Protein AF-A0AAD7I3Y4-F1 (afdb_monomer_lite)

Organism: NCBI:txid1033252

pLDDT: mean 73.26, std 17.06, range [39.34, 92.25]

Foldseek 3Di:
DPPLVVQLVVLQVVLVVCVVVVNNLSSLVSLVVSLVSCVVVVNVVVNVVSVVVNVPDDPVSVVVSVVVVVVVCVVPPPDDDPDDDDDDDDDDDDDDDDPPDDDPDD

Secondary structure (DSSP, 8-state):
--HHHHHHHHHHHHHHHHHHTT-HHHHHHHHHHHHHHHHHTT-HHHHHHHHHHHHHS-HHHHHHHHHHHHHHHHHSS--S--------------------------

Structure (mmCIF, N/CA/C/O backbone):
data_AF-A0AAD7I3Y4-F1
#
_entry.id   AF-A0AAD7I3Y4-F1
#
loop_
_atom_site.group_PDB
_atom_site.id
_atom_site.type_symbol
_atom_site.label_atom_id
_atom_site.label_alt_id
_atom_site.label_comp_id
_atom_site.label_asym_id
_atom_site.label_entity_id
_atom_site.label_seq_id
_atom_site.pdbx_PDB_ins_code
_atom_site.Cartn_x
_atom_site.Cartn_y
_atom_site.Cartn_z
_atom_site.occupancy
_atom_site.B_iso_or_equiv
_atom_site.auth_seq_id
_atom_site.auth_comp_id
_atom_site.auth_asym_id
_atom_site.auth_atom_id
_atom_site.pdbx_PDB_model_num
ATOM 1 N N . MET A 1 1 ? 11.150 -9.965 -17.225 1.00 55.66 1 MET A N 1
ATOM 2 C CA . MET A 1 1 ? 10.139 -9.350 -16.336 1.00 55.66 1 MET A CA 1
ATOM 3 C C . MET A 1 1 ? 10.877 -8.595 -15.251 1.00 55.66 1 MET A C 1
ATOM 5 O O . MET A 1 1 ? 11.856 -9.125 -14.748 1.00 55.66 1 MET A O 1
ATOM 9 N N . ASP A 1 2 ? 10.443 -7.383 -14.916 1.00 70.19 2 ASP A N 1
ATOM 10 C CA . ASP A 1 2 ? 10.977 -6.640 -13.771 1.00 70.19 2 ASP A CA 1
ATOM 11 C C . ASP A 1 2 ? 10.478 -7.306 -12.468 1.00 70.19 2 ASP A C 1
ATOM 13 O O . ASP A 1 2 ? 9.272 -7.511 -12.272 1.00 70.19 2 ASP A O 1
ATOM 17 N N . VAL A 1 3 ? 11.410 -7.718 -11.604 1.00 70.56 3 VAL A N 1
ATOM 18 C CA . VAL A 1 3 ? 11.115 -8.387 -10.325 1.00 70.56 3 VAL A CA 1
ATOM 19 C C . VAL A 1 3 ? 10.354 -7.449 -9.385 1.00 70.56 3 VAL A C 1
ATOM 21 O O . VAL A 1 3 ? 9.448 -7.890 -8.673 1.00 70.56 3 VAL A O 1
ATOM 24 N N . HIS A 1 4 ? 10.652 -6.147 -9.420 1.00 72.88 4 HIS A N 1
ATOM 25 C CA . HIS A 1 4 ? 9.943 -5.142 -8.632 1.00 72.88 4 HIS A CA 1
ATOM 26 C C . HIS A 1 4 ? 8.499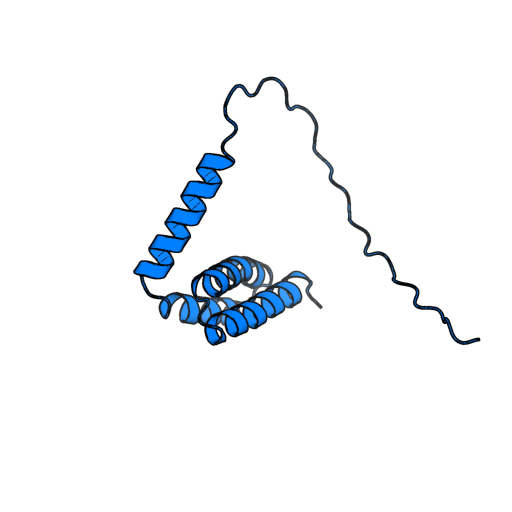 -4.996 -9.104 1.00 72.88 4 HIS A C 1
ATOM 28 O O . HIS A 1 4 ? 7.593 -4.958 -8.273 1.00 72.88 4 HIS A O 1
ATOM 34 N N . HIS A 1 5 ? 8.269 -5.033 -10.418 1.00 76.75 5 HIS A N 1
ATOM 35 C CA . HIS A 1 5 ? 6.928 -4.996 -10.998 1.00 76.75 5 HIS A CA 1
ATOM 36 C C . HIS A 1 5 ? 6.075 -6.197 -10.569 1.00 76.75 5 HIS A C 1
ATOM 38 O O . HIS A 1 5 ? 4.962 -6.025 -10.072 1.00 76.75 5 HIS A O 1
ATOM 44 N N . SER A 1 6 ? 6.617 -7.409 -10.711 1.00 81.06 6 SER A N 1
ATOM 45 C CA . SER A 1 6 ? 5.890 -8.646 -10.394 1.00 81.06 6 SER A CA 1
ATOM 46 C C . SER A 1 6 ? 5.562 -8.726 -8.899 1.00 81.06 6 SER A C 1
ATOM 48 O O . SER A 1 6 ? 4.440 -9.046 -8.509 1.00 81.06 6 SER A O 1
ATOM 50 N N . ARG A 1 7 ? 6.522 -8.347 -8.045 1.00 84.62 7 ARG A N 1
ATOM 51 C CA . ARG A 1 7 ? 6.330 -8.272 -6.591 1.00 84.62 7 ARG A CA 1
ATOM 52 C C . ARG A 1 7 ? 5.258 -7.251 -6.208 1.00 84.62 7 ARG A C 1
ATOM 54 O O . ARG A 1 7 ? 4.411 -7.551 -5.369 1.00 84.62 7 ARG A O 1
ATOM 61 N N . ALA A 1 8 ? 5.276 -6.073 -6.824 1.00 84.62 8 ALA A N 1
ATOM 62 C CA . ALA A 1 8 ? 4.312 -5.015 -6.545 1.00 84.62 8 ALA A CA 1
ATOM 63 C C . ALA A 1 8 ? 2.889 -5.398 -6.982 1.00 84.62 8 ALA A C 1
ATOM 65 O O . ALA A 1 8 ? 1.921 -5.117 -6.277 1.00 84.62 8 ALA A O 1
ATOM 66 N N . GLU A 1 9 ? 2.747 -6.098 -8.110 1.00 86.69 9 GLU A N 1
ATOM 67 C CA . GLU A 1 9 ? 1.445 -6.577 -8.574 1.00 86.69 9 GLU A CA 1
ATOM 68 C C . GLU A 1 9 ? 0.867 -7.657 -7.650 1.00 86.69 9 GLU A C 1
ATOM 70 O O . GLU A 1 9 ? -0.316 -7.602 -7.306 1.00 86.69 9 GLU A O 1
ATOM 75 N N . CYS A 1 10 ? 1.701 -8.584 -7.173 1.00 88.81 10 CYS A N 1
ATOM 76 C CA . CYS A 1 10 ? 1.297 -9.555 -6.156 1.00 88.81 10 CYS A CA 1
ATOM 77 C C . CYS A 1 10 ? 0.827 -8.866 -4.867 1.00 88.81 10 CYS A C 1
ATOM 79 O O . CYS A 1 10 ? -0.192 -9.260 -4.300 1.00 88.81 10 CYS A O 1
ATOM 81 N N . MET A 1 11 ? 1.525 -7.814 -4.427 1.00 90.69 11 MET A N 1
ATOM 82 C CA . MET A 1 11 ? 1.135 -7.035 -3.248 1.00 90.69 11 MET A CA 1
ATOM 83 C C . MET A 1 11 ? -0.217 -6.340 -3.430 1.00 90.69 11 MET A C 1
ATOM 85 O O . MET A 1 11 ? -1.044 -6.413 -2.524 1.00 90.69 11 MET A O 1
ATOM 89 N N . ILE A 1 12 ? -0.487 -5.740 -4.598 1.00 90.62 12 ILE A N 1
ATOM 90 C CA . ILE A 1 12 ? -1.811 -5.164 -4.894 1.00 90.62 12 ILE A CA 1
ATOM 91 C C . ILE A 1 12 ? -2.890 -6.239 -4.818 1.00 90.62 12 ILE A C 1
ATOM 93 O O . ILE A 1 12 ? -3.881 -6.050 -4.123 1.00 90.62 12 ILE A O 1
ATOM 97 N N . ARG A 1 13 ? -2.702 -7.369 -5.510 1.00 91.12 13 ARG A N 1
ATOM 98 C CA . ARG A 1 13 ? -3.721 -8.428 -5.567 1.00 91.12 13 ARG A CA 1
ATOM 99 C C . ARG A 1 13 ? -4.024 -8.989 -4.184 1.00 91.12 13 ARG A C 1
ATOM 101 O O . ARG A 1 13 ? -5.186 -9.196 -3.855 1.00 91.12 13 ARG A O 1
ATOM 108 N N . LEU A 1 14 ? -2.994 -9.194 -3.367 1.00 92.06 14 LEU A N 1
ATOM 109 C CA . LEU A 1 14 ? -3.166 -9.639 -1.990 1.00 92.06 14 LEU A CA 1
ATOM 110 C C . LEU A 1 14 ? -3.872 -8.573 -1.136 1.00 92.06 14 LEU A C 1
ATOM 112 O O . LEU A 1 14 ? -4.725 -8.916 -0.323 1.00 92.06 14 LEU A O 1
ATOM 116 N N . GLY A 1 15 ? -3.558 -7.291 -1.340 1.00 90.69 15 GLY A N 1
ATOM 117 C CA . GLY A 1 15 ? -4.248 -6.183 -0.680 1.00 90.69 15 GLY A CA 1
ATOM 118 C C . GLY A 1 15 ? -5.734 -6.138 -1.033 1.00 90.69 15 GLY A C 1
ATOM 119 O O . GLY A 1 15 ? -6.571 -6.104 -0.137 1.00 90.69 15 GLY A O 1
ATOM 120 N N . ASP A 1 16 ? -6.063 -6.262 -2.318 1.00 91.25 16 ASP A N 1
ATOM 121 C CA . ASP A 1 16 ? -7.442 -6.304 -2.817 1.00 91.25 16 ASP A CA 1
ATOM 122 C C . ASP A 1 16 ? -8.207 -7.532 -2.261 1.00 91.25 16 ASP A C 1
ATOM 124 O O . ASP A 1 16 ? -9.414 -7.475 -2.029 1.00 91.25 16 ASP A O 1
ATOM 128 N N . MET A 1 17 ? -7.526 -8.657 -2.007 1.00 92.25 17 MET A N 1
ATOM 129 C CA . MET A 1 17 ? -8.130 -9.813 -1.328 1.00 92.25 17 MET A CA 1
ATOM 130 C C . MET A 1 17 ? -8.413 -9.535 0.151 1.00 92.25 17 MET A C 1
ATOM 132 O O . MET A 1 17 ? -9.489 -9.879 0.630 1.00 92.25 17 MET A O 1
ATOM 136 N N . TYR A 1 18 ? -7.480 -8.902 0.867 1.00 89.62 18 TYR A N 1
ATOM 137 C CA . TYR A 1 18 ? -7.691 -8.536 2.268 1.00 89.62 18 TYR A CA 1
ATOM 138 C C . TYR A 1 18 ? -8.786 -7.486 2.442 1.00 89.62 18 TYR A C 1
ATOM 140 O O . TYR A 1 18 ? -9.538 -7.572 3.404 1.00 89.62 18 TYR A O 1
ATOM 148 N N . GLU A 1 19 ? -8.914 -6.536 1.517 1.00 88.56 19 GLU A N 1
ATOM 149 C CA . GLU A 1 19 ? -10.025 -5.581 1.512 1.00 88.56 19 GLU A CA 1
ATOM 150 C C . GLU A 1 19 ? -11.371 -6.314 1.396 1.00 88.56 19 GLU A C 1
ATOM 152 O O . GLU A 1 19 ? -12.275 -6.079 2.195 1.00 88.56 19 GLU A O 1
ATOM 157 N N . LYS A 1 20 ? -11.490 -7.265 0.458 1.00 90.38 20 LYS A N 1
ATOM 158 C CA . LYS A 1 20 ? -12.706 -8.083 0.288 1.00 90.38 20 LYS A CA 1
ATOM 159 C C . LYS A 1 20 ? -13.036 -8.946 1.504 1.00 90.38 20 LYS A C 1
ATOM 161 O O . LYS A 1 20 ? -14.207 -9.210 1.753 1.00 90.38 20 LYS A O 1
ATOM 166 N N . ASP A 1 21 ? -12.016 -9.372 2.240 1.00 89.56 21 ASP A N 1
ATOM 167 C CA . ASP A 1 21 ? -12.139 -10.105 3.505 1.00 89.56 21 ASP A CA 1
ATOM 168 C C . ASP A 1 21 ? -12.498 -9.183 4.695 1.00 89.56 21 ASP A C 1
ATOM 170 O O . ASP A 1 21 ? -12.616 -9.634 5.831 1.00 89.56 21 ASP A O 1
ATOM 174 N N . GLY A 1 22 ? -12.659 -7.872 4.463 1.00 87.50 22 GLY A N 1
ATOM 175 C CA . GLY A 1 22 ? -12.942 -6.872 5.499 1.00 87.50 22 GLY A CA 1
ATOM 176 C C . GLY A 1 22 ? -11.719 -6.483 6.335 1.00 87.50 22 GLY A C 1
ATOM 177 O O . GLY A 1 22 ? -11.842 -5.812 7.358 1.00 87.50 22 GLY A O 1
ATOM 178 N N . ASN A 1 23 ? -10.520 -6.897 5.921 1.00 87.50 23 ASN A N 1
ATOM 179 C CA . ASN A 1 23 ? -9.261 -6.620 6.600 1.00 87.50 23 ASN A CA 1
ATOM 180 C C . ASN A 1 23 ? -8.529 -5.425 5.968 1.00 87.50 23 ASN A C 1
ATOM 182 O O . ASN A 1 23 ? -7.405 -5.543 5.463 1.00 87.50 23 ASN A O 1
ATOM 186 N N . SER A 1 24 ? -9.163 -4.253 6.025 1.00 85.56 24 SER A N 1
ATOM 187 C CA . SER A 1 24 ? -8.661 -3.005 5.433 1.00 85.56 24 SER A CA 1
ATOM 188 C C . SER A 1 24 ? -7.257 -2.628 5.912 1.00 85.56 24 SER A C 1
ATOM 190 O O . SER A 1 24 ? -6.457 -2.091 5.150 1.00 85.56 24 SER A O 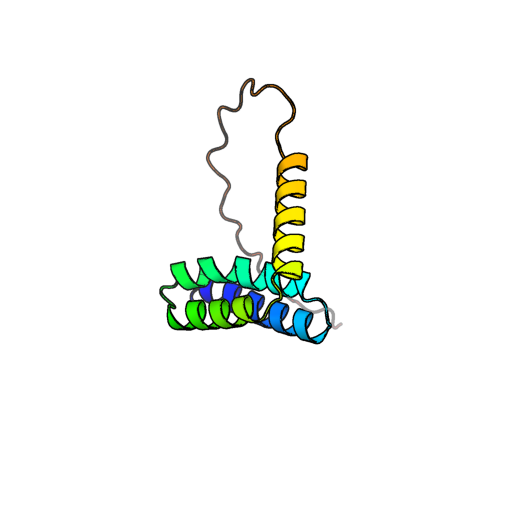1
ATOM 192 N N . LEU A 1 25 ? -6.908 -2.946 7.164 1.00 87.44 25 LEU A N 1
ATOM 193 C CA . LEU A 1 25 ? -5.611 -2.583 7.743 1.00 87.44 25 LEU A CA 1
ATOM 194 C C . LEU A 1 25 ? -4.455 -3.396 7.137 1.00 87.44 25 LEU A C 1
ATOM 196 O O . LEU A 1 25 ? -3.368 -2.861 6.902 1.00 87.44 25 LEU A O 1
ATOM 200 N N . LYS A 1 26 ? -4.682 -4.682 6.833 1.00 87.69 26 LYS A N 1
ATOM 201 C CA . LYS A 1 26 ? -3.717 -5.495 6.076 1.00 87.69 26 LYS A CA 1
ATOM 202 C C . LYS A 1 26 ? -3.650 -5.071 4.610 1.00 87.69 26 LYS A C 1
ATOM 204 O O . LYS A 1 26 ? -2.553 -5.061 4.052 1.00 87.69 26 LYS A O 1
ATOM 209 N N . ALA A 1 27 ? -4.784 -4.702 4.013 1.00 89.31 27 ALA A N 1
ATOM 210 C CA . ALA A 1 27 ? -4.829 -4.186 2.647 1.00 89.31 27 ALA A CA 1
ATOM 211 C C . ALA A 1 27 ? -3.993 -2.904 2.502 1.00 89.31 27 ALA A C 1
ATOM 213 O O . ALA A 1 27 ? -3.090 -2.852 1.666 1.00 89.31 27 ALA A O 1
ATOM 214 N N . LEU A 1 28 ? -4.198 -1.934 3.400 1.00 89.38 28 LEU A N 1
ATOM 215 C CA . LEU A 1 28 ? -3.453 -0.675 3.447 1.00 89.38 28 LEU A CA 1
ATOM 216 C C . LEU A 1 28 ? -1.938 -0.913 3.528 1.00 89.38 28 LEU A C 1
ATOM 218 O O . LEU A 1 28 ? -1.181 -0.344 2.744 1.00 89.38 28 LEU A O 1
ATOM 222 N N . LYS A 1 29 ? -1.497 -1.815 4.415 1.00 89.62 29 LYS A N 1
ATOM 223 C CA . LYS A 1 29 ? -0.077 -2.176 4.555 1.00 89.62 29 LYS A CA 1
ATOM 224 C C . LYS A 1 29 ? 0.531 -2.669 3.237 1.00 89.62 29 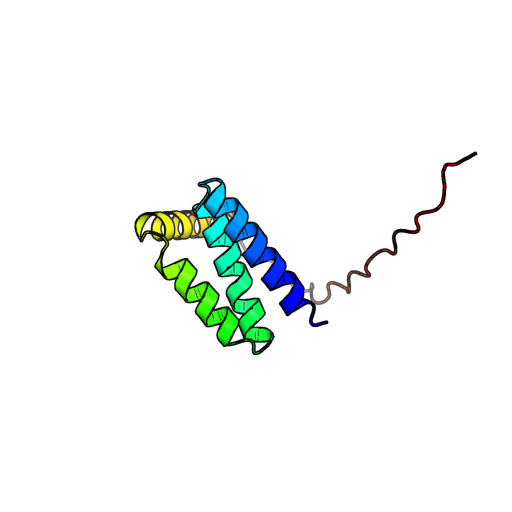LYS A C 1
ATOM 226 O O . LYS A 1 29 ? 1.677 -2.352 2.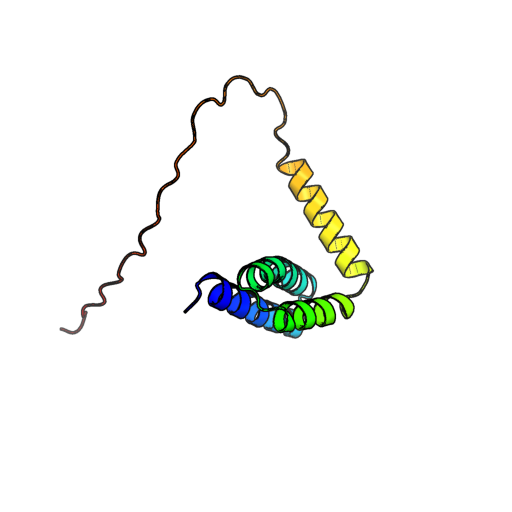924 1.00 89.62 29 LYS A O 1
ATOM 231 N N . LEU A 1 30 ? -0.209 -3.479 2.482 1.00 90.62 30 LEU A N 1
ATOM 232 C CA . LEU A 1 30 ? 0.266 -4.040 1.217 1.00 90.62 30 LEU A CA 1
ATOM 233 C C . LEU A 1 30 ? 0.286 -3.001 0.097 1.00 90.62 30 LEU A C 1
ATOM 235 O O . LEU A 1 30 ? 1.239 -2.975 -0.680 1.00 90.62 30 LEU A O 1
ATOM 239 N N . TRP A 1 31 ? -0.718 -2.128 0.034 1.00 90.00 31 TRP A N 1
ATOM 240 C CA . TRP A 1 31 ? -0.762 -1.041 -0.941 1.00 90.00 31 TRP A CA 1
ATOM 241 C C . TRP A 1 31 ? 0.358 -0.019 -0.709 1.00 90.00 31 TRP A C 1
ATOM 243 O O . TRP A 1 31 ? 1.052 0.339 -1.661 1.00 90.00 31 TRP A O 1
ATOM 253 N N . GLU A 1 32 ? 0.619 0.372 0.543 1.00 88.56 32 GLU A N 1
ATOM 254 C CA . GLU A 1 32 ? 1.756 1.243 0.866 1.00 88.56 32 GLU A CA 1
ATOM 255 C C . GLU A 1 32 ? 3.105 0.606 0.514 1.00 88.56 32 GLU A C 1
ATOM 257 O O . GLU A 1 32 ? 3.977 1.279 -0.033 1.00 88.56 32 GLU A O 1
ATOM 262 N N . ALA A 1 33 ? 3.279 -0.695 0.769 1.00 88.31 33 ALA A N 1
ATOM 263 C CA . ALA A 1 33 ? 4.509 -1.406 0.420 1.00 88.31 33 ALA A CA 1
ATOM 264 C C . ALA A 1 33 ? 4.700 -1.566 -1.102 1.00 88.31 33 ALA A C 1
ATOM 266 O O . ALA A 1 33 ? 5.835 -1.600 -1.583 1.00 88.31 33 ALA A O 1
ATOM 267 N N . ALA A 1 34 ? 3.607 -1.650 -1.868 1.00 87.38 34 ALA A N 1
ATOM 268 C CA . ALA A 1 34 ? 3.643 -1.771 -3.323 1.00 87.38 34 ALA A CA 1
ATOM 269 C C . ALA A 1 34 ? 4.000 -0.448 -4.022 1.00 87.38 34 ALA A C 1
ATOM 271 O O . ALA A 1 34 ? 4.652 -0.461 -5.068 1.00 87.38 34 ALA A O 1
ATOM 272 N N . ARG A 1 35 ? 3.607 0.695 -3.445 1.00 86.88 35 ARG A N 1
ATOM 273 C CA . ARG A 1 35 ? 3.806 2.036 -4.019 1.00 86.88 35 ARG A CA 1
ATOM 274 C C . ARG A 1 35 ? 5.261 2.334 -4.430 1.00 86.88 35 ARG A C 1
ATOM 276 O O . ARG A 1 35 ? 5.474 2.608 -5.614 1.00 86.88 35 ARG A O 1
ATOM 283 N N . PRO A 1 36 ? 6.279 2.210 -3.551 1.00 85.06 36 PRO A N 1
ATOM 284 C CA . PRO A 1 36 ? 7.667 2.506 -3.917 1.00 85.06 36 PRO A CA 1
ATOM 285 C C . PRO A 1 36 ? 8.243 1.525 -4.949 1.00 85.06 36 PRO A C 1
ATOM 287 O O . PRO A 1 36 ? 9.187 1.861 -5.660 1.00 85.06 36 PRO A O 1
ATOM 290 N N . LEU A 1 37 ? 7.693 0.310 -5.058 1.00 80.69 37 LEU A N 1
ATOM 291 C CA . LEU A 1 37 ? 8.124 -0.658 -6.069 1.00 80.69 37 LEU A CA 1
ATOM 292 C C . LEU A 1 37 ? 7.661 -0.240 -7.472 1.00 80.69 37 LEU A C 1
ATOM 294 O O . LEU A 1 37 ? 8.432 -0.352 -8.422 1.00 80.69 37 LEU A O 1
ATOM 298 N N . PHE A 1 38 ? 6.447 0.303 -7.605 1.00 79.12 38 PHE A N 1
ATOM 299 C CA . PHE A 1 38 ? 5.971 0.842 -8.883 1.00 79.12 38 PHE A CA 1
ATOM 300 C C . PHE A 1 38 ? 6.648 2.158 -9.274 1.00 79.12 38 PHE A C 1
ATOM 302 O O . PHE A 1 38 ? 6.876 2.377 -10.466 1.00 79.12 38 PHE A O 1
ATOM 309 N N . GLU A 1 39 ? 7.008 3.003 -8.302 1.00 78.12 39 GLU A N 1
ATOM 310 C CA . GLU A 1 39 ? 7.820 4.202 -8.554 1.00 78.12 39 GLU A CA 1
ATOM 311 C C . GLU A 1 39 ? 9.191 3.829 -9.135 1.00 78.12 39 GLU A C 1
ATOM 313 O O . GLU A 1 39 ? 9.601 4.384 -10.154 1.00 78.12 39 GLU A O 1
ATOM 318 N N . ARG A 1 40 ? 9.868 2.826 -8.555 1.00 75.44 40 ARG A N 1
ATOM 319 C CA . ARG A 1 40 ? 11.177 2.340 -9.034 1.00 75.44 40 ARG A CA 1
ATOM 320 C C . ARG A 1 40 ? 11.120 1.740 -10.438 1.00 75.44 40 ARG A C 1
ATOM 322 O O . ARG A 1 40 ? 12.039 1.947 -11.222 1.00 75.44 40 ARG A O 1
ATOM 329 N N . SER A 1 41 ? 10.028 1.062 -10.781 1.00 70.00 41 SER A N 1
ATOM 330 C CA . SER A 1 41 ? 9.810 0.517 -12.127 1.00 70.00 41 SER A CA 1
ATOM 331 C C . SER A 1 41 ? 9.313 1.554 -13.151 1.00 70.00 41 SER A C 1
ATOM 333 O O . SER A 1 41 ? 8.929 1.171 -14.254 1.00 70.00 41 SER A O 1
ATOM 335 N N . SER A 1 42 ? 9.284 2.857 -12.819 1.00 71.50 42 SER A N 1
ATOM 336 C CA . SER A 1 42 ? 8.779 3.939 -13.691 1.00 71.50 42 SER A CA 1
ATOM 337 C C . SER A 1 42 ? 7.320 3.745 -14.155 1.00 71.50 42 SER A C 1
ATOM 339 O O . SER A 1 42 ? 6.918 4.194 -15.229 1.00 71.50 42 SER A O 1
ATOM 341 N N . GLN A 1 43 ? 6.491 3.082 -13.340 1.00 69.69 43 GLN A N 1
ATOM 342 C CA . GLN A 1 43 ? 5.090 2.758 -13.637 1.00 69.69 43 GLN A CA 1
ATOM 343 C C . GLN A 1 43 ? 4.128 3.773 -12.997 1.00 69.69 43 GLN A C 1
ATOM 345 O O . GLN A 1 43 ? 3.292 3.412 -12.168 1.00 69.69 43 GLN A O 1
ATOM 350 N N . GLY A 1 44 ? 4.207 5.047 -13.398 1.00 73.88 44 GLY A N 1
ATOM 351 C CA . GLY A 1 44 ? 3.420 6.142 -12.796 1.00 73.88 44 GLY A CA 1
ATOM 352 C C . GLY A 1 44 ? 1.905 5.881 -12.727 1.00 73.88 44 GLY A C 1
ATOM 353 O O . GLY A 1 44 ? 1.287 6.088 -11.689 1.00 73.88 44 GLY A O 1
ATOM 354 N N . LYS A 1 45 ? 1.318 5.274 -13.769 1.00 78.25 45 LYS A N 1
ATOM 355 C CA . LYS A 1 45 ? -0.113 4.895 -13.791 1.00 78.25 45 LYS A CA 1
ATOM 356 C C . LYS A 1 45 ? -0.507 3.912 -12.680 1.00 78.25 45 LYS A C 1
ATOM 358 O O . LYS A 1 45 ? -1.657 3.876 -12.253 1.00 78.25 45 LYS A O 1
ATOM 363 N N . ARG A 1 46 ? 0.422 3.058 -12.236 1.00 80.56 46 ARG A N 1
ATOM 364 C CA . ARG A 1 46 ? 0.183 2.101 -11.142 1.00 80.56 46 ARG A CA 1
ATOM 365 C C . ARG A 1 46 ? 0.294 2.772 -9.778 1.00 80.56 46 ARG A C 1
ATOM 367 O O . ARG A 1 46 ? -0.435 2.377 -8.875 1.00 80.56 46 ARG A O 1
ATOM 374 N N . VAL A 1 47 ? 1.145 3.790 -9.659 1.00 80.62 47 VAL A N 1
ATOM 375 C CA . VAL A 1 47 ? 1.229 4.642 -8.466 1.00 80.62 47 VAL A CA 1
ATOM 376 C C . VAL A 1 47 ? -0.096 5.377 -8.267 1.00 80.62 47 VAL A C 1
ATOM 378 O O . VAL A 1 47 ? -0.697 5.240 -7.209 1.00 80.62 47 VAL A O 1
ATOM 381 N N . GLU A 1 48 ? -0.637 6.000 -9.318 1.00 83.88 48 GLU A N 1
ATOM 382 C CA . GLU A 1 48 ? -1.958 6.651 -9.276 1.00 83.88 48 GLU A CA 1
ATOM 383 C C . GLU A 1 48 ? -3.077 5.682 -8.858 1.00 83.88 48 GLU A C 1
ATOM 385 O O . GLU A 1 48 ? -3.945 6.017 -8.0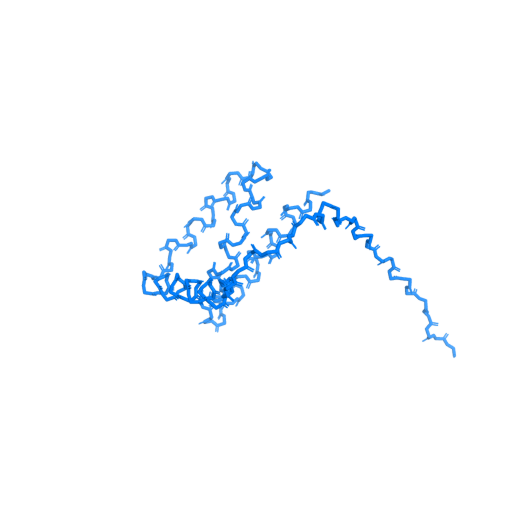54 1.00 83.88 48 GLU A O 1
ATOM 390 N N . ALA A 1 49 ? -3.049 4.446 -9.365 1.00 84.94 49 ALA A N 1
ATOM 391 C CA . ALA A 1 49 ? -4.033 3.430 -9.000 1.00 84.94 49 ALA A CA 1
ATOM 392 C C . ALA A 1 49 ? -3.924 2.987 -7.528 1.00 84.94 49 ALA A C 1
ATOM 394 O O . ALA A 1 49 ? -4.924 2.563 -6.943 1.00 84.94 49 ALA A O 1
ATOM 395 N N . ILE A 1 50 ? -2.729 3.031 -6.934 1.00 85.19 50 ILE A N 1
ATOM 396 C CA . ILE A 1 50 ? -2.544 2.803 -5.497 1.00 85.19 50 ILE A CA 1
ATOM 397 C C . ILE A 1 50 ? -3.037 4.013 -4.711 1.00 85.19 50 ILE A C 1
ATOM 399 O O . ILE A 1 50 ? -3.777 3.834 -3.748 1.00 85.19 50 ILE A O 1
ATOM 403 N N . ASP A 1 51 ? -2.702 5.225 -5.145 1.00 86.31 51 ASP A N 1
ATOM 404 C CA . ASP A 1 51 ? -3.106 6.459 -4.471 1.00 86.31 51 ASP A CA 1
ATOM 405 C C . ASP A 1 51 ? -4.641 6.564 -4.384 1.00 86.31 51 ASP A C 1
ATOM 407 O O . ASP A 1 51 ? -5.180 6.829 -3.311 1.00 86.31 51 ASP A O 1
ATOM 411 N N . GLN A 1 52 ? -5.364 6.198 -5.449 1.00 87.62 52 GLN A N 1
ATOM 412 C CA . GLN A 1 52 ? -6.833 6.107 -5.438 1.00 87.62 52 GLN A CA 1
ATOM 413 C C . GLN A 1 52 ? -7.387 5.073 -4.444 1.00 87.62 52 GLN A C 1
ATOM 415 O O . GLN A 1 52 ? -8.487 5.243 -3.921 1.00 87.62 52 GLN A O 1
ATOM 420 N N . ARG A 1 53 ? -6.676 3.962 -4.205 1.00 85.75 53 ARG A N 1
ATOM 421 C CA . ARG A 1 53 ? -7.083 2.969 -3.195 1.00 85.75 53 ARG A CA 1
ATOM 422 C C . ARG A 1 53 ? -6.856 3.515 -1.795 1.00 85.75 53 ARG A C 1
ATOM 424 O O . ARG A 1 53 ? -7.741 3.412 -0.955 1.00 85.75 53 ARG A O 1
ATOM 431 N N . LEU A 1 54 ? -5.693 4.124 -1.567 1.00 85.44 54 LEU A N 1
ATOM 432 C CA . LEU A 1 54 ? -5.352 4.745 -0.291 1.00 85.44 54 LEU A CA 1
ATOM 433 C C . LEU A 1 54 ? -6.332 5.868 0.058 1.00 85.44 54 LEU A C 1
ATOM 435 O O . LEU A 1 54 ? -6.708 5.996 1.217 1.00 85.44 54 LEU A O 1
ATOM 439 N N . GLU A 1 55 ? -6.802 6.642 -0.919 1.00 86.88 55 GLU A N 1
ATOM 440 C CA . GLU A 1 55 ? -7.798 7.695 -0.702 1.00 86.88 55 GLU A CA 1
ATOM 441 C C . GLU A 1 55 ? -9.136 7.155 -0.172 1.00 86.88 55 GLU A C 1
ATOM 443 O O . GLU A 1 55 ? -9.751 7.787 0.683 1.00 86.88 55 GLU A O 1
ATOM 448 N N . LYS A 1 56 ? -9.553 5.959 -0.609 1.00 86.19 56 LYS A N 1
ATOM 449 C CA . LYS A 1 56 ? -10.808 5.320 -0.173 1.00 86.19 56 LYS A CA 1
ATOM 450 C C . LYS A 1 56 ? -10.771 4.790 1.257 1.00 86.19 56 LYS A C 1
ATOM 452 O O . LYS A 1 56 ? -11.831 4.555 1.832 1.00 86.19 56 LYS A O 1
ATOM 457 N N . VAL A 1 57 ? -9.583 4.573 1.818 1.00 85.38 57 VAL A N 1
ATOM 458 C CA . VAL A 1 57 ? -9.448 4.115 3.204 1.00 85.38 57 VAL A CA 1
ATOM 459 C C . VAL A 1 57 ? -9.772 5.267 4.149 1.00 85.38 57 VAL A C 1
ATOM 461 O O . VAL A 1 57 ? -9.328 6.398 3.926 1.00 85.38 57 VAL A O 1
ATOM 464 N N . SER A 1 58 ? -10.525 4.989 5.214 1.00 86.56 58 SER A N 1
ATOM 465 C CA . SER A 1 58 ? -10.906 6.021 6.177 1.00 86.56 58 SER A CA 1
ATOM 466 C C . SER A 1 58 ? -9.682 6.613 6.886 1.00 86.56 58 SER A C 1
ATOM 468 O O . SER A 1 58 ? -8.661 5.949 7.096 1.00 86.56 58 SER A O 1
ATOM 470 N N . GLU A 1 59 ? -9.779 7.879 7.299 1.00 83.88 59 GLU A N 1
ATOM 471 C CA . GLU A 1 59 ? -8.704 8.520 8.066 1.00 83.88 59 GLU A CA 1
ATOM 472 C C . GLU A 1 59 ? -8.450 7.833 9.414 1.00 83.88 59 GLU A C 1
ATOM 474 O O . GLU A 1 59 ? -7.315 7.825 9.892 1.00 83.88 59 GLU A O 1
ATOM 479 N N . GLU A 1 60 ? -9.470 7.197 9.992 1.00 81.19 60 GLU A N 1
ATOM 480 C CA . GLU A 1 60 ? -9.364 6.399 11.216 1.00 81.19 60 GLU A CA 1
ATOM 481 C C . GLU A 1 60 ? -8.493 5.157 11.007 1.00 81.19 60 GLU A C 1
ATOM 483 O O . GLU A 1 60 ? -7.557 4.924 11.773 1.00 81.19 60 GLU A O 1
ATOM 488 N N . GLU A 1 61 ? -8.718 4.403 9.930 1.00 79.56 61 GLU A N 1
ATOM 489 C CA . GLU A 1 61 ? -7.915 3.222 9.591 1.00 79.56 61 GLU A CA 1
ATOM 490 C C . GLU A 1 61 ? -6.465 3.603 9.258 1.00 79.56 61 GLU A C 1
ATOM 492 O O . GLU A 1 61 ? -5.521 2.948 9.715 1.00 79.56 61 GLU A O 1
ATOM 497 N N . LYS A 1 62 ? -6.258 4.712 8.532 1.00 81.00 62 LYS A N 1
ATOM 498 C CA . LYS A 1 62 ? -4.914 5.259 8.278 1.00 81.00 62 LYS A CA 1
ATOM 499 C C . LYS A 1 62 ? -4.232 5.696 9.570 1.00 81.00 62 LYS A C 1
ATOM 501 O O . LYS A 1 62 ? -3.041 5.448 9.761 1.00 81.00 62 LYS A O 1
ATOM 506 N N . ALA A 1 63 ? -4.951 6.366 10.471 1.00 82.75 63 ALA A N 1
ATOM 507 C CA . ALA A 1 63 ? -4.427 6.770 11.773 1.00 82.75 63 ALA A CA 1
ATOM 508 C C . ALA A 1 63 ? -4.052 5.554 12.629 1.00 82.75 63 ALA A C 1
ATOM 510 O O . ALA A 1 63 ? -2.964 5.528 13.207 1.00 82.75 63 ALA A O 1
ATOM 511 N N . GLN A 1 64 ? -4.895 4.522 12.648 1.00 82.81 64 GLN A N 1
ATOM 512 C CA . GLN A 1 64 ? -4.633 3.277 13.361 1.00 82.81 64 GLN A CA 1
ATOM 513 C C . GLN A 1 64 ? -3.389 2.570 12.817 1.00 82.81 64 GLN A C 1
ATOM 515 O O . GLN A 1 64 ? -2.528 2.139 13.585 1.00 82.81 64 GLN A O 1
ATOM 520 N N . TYR A 1 65 ? -3.247 2.483 11.497 1.00 83.00 65 TYR A N 1
ATOM 521 C CA . TYR A 1 65 ? -2.059 1.911 10.878 1.00 83.00 65 TYR A CA 1
ATOM 522 C C . TYR A 1 65 ? -0.785 2.712 11.196 1.00 83.00 65 TYR A C 1
ATOM 524 O O . TYR A 1 65 ? 0.213 2.123 11.617 1.00 83.00 65 TYR A O 1
ATOM 532 N N . ARG A 1 66 ? -0.827 4.049 11.092 1.00 82.75 66 ARG A N 1
ATOM 533 C CA . ARG A 1 66 ? 0.295 4.927 11.477 1.00 82.75 66 ARG A CA 1
ATOM 534 C C . ARG A 1 66 ? 0.688 4.737 12.942 1.00 82.75 66 ARG A C 1
ATOM 536 O O . ARG A 1 66 ? 1.874 4.657 13.253 1.00 82.75 66 ARG A O 1
ATOM 543 N N . ASN A 1 67 ? -0.292 4.609 13.835 1.00 82.94 67 ASN A N 1
ATOM 544 C CA . ASN A 1 67 ? -0.050 4.345 15.251 1.00 82.94 67 ASN A CA 1
ATOM 545 C C . ASN A 1 67 ? 0.610 2.972 15.471 1.00 82.94 67 ASN A C 1
ATOM 547 O O . ASN A 1 67 ? 1.606 2.873 16.188 1.00 82.94 67 ASN A O 1
ATOM 551 N N . ASN A 1 68 ? 0.118 1.930 14.794 1.00 81.25 68 ASN A N 1
ATOM 552 C CA . ASN A 1 68 ? 0.712 0.594 14.838 1.00 81.25 68 ASN A CA 1
ATOM 553 C C . ASN A 1 68 ? 2.168 0.601 14.357 1.00 81.25 68 ASN A C 1
ATOM 555 O O . ASN A 1 68 ? 3.019 -0.040 14.975 1.00 81.25 68 ASN A O 1
ATOM 559 N N . LEU A 1 69 ? 2.464 1.344 13.288 1.00 82.12 69 LEU A N 1
ATOM 560 C CA . LEU A 1 69 ? 3.816 1.490 12.759 1.00 82.12 69 LEU A CA 1
ATOM 561 C C . LEU A 1 69 ? 4.734 2.229 13.741 1.00 82.12 69 LEU A C 1
ATOM 563 O O . LEU A 1 69 ? 5.831 1.751 14.025 1.00 82.12 69 LEU A O 1
ATOM 567 N N . ALA A 1 70 ? 4.270 3.342 14.317 1.00 81.75 70 ALA A N 1
ATOM 568 C CA . ALA A 1 70 ? 5.011 4.086 15.335 1.00 81.75 70 ALA A CA 1
ATOM 569 C C . ALA A 1 70 ? 5.314 3.216 16.565 1.00 81.75 70 ALA A C 1
ATOM 571 O O . ALA A 1 70 ? 6.429 3.226 17.082 1.00 81.75 70 ALA A O 1
ATOM 572 N N . ARG A 1 71 ? 4.350 2.397 16.999 1.00 82.25 71 ARG A N 1
ATOM 573 C CA . ARG A 1 71 ? 4.528 1.467 18.120 1.00 82.25 71 ARG A CA 1
ATOM 574 C C . ARG A 1 71 ? 5.569 0.387 17.822 1.00 82.25 71 ARG A C 1
ATOM 576 O O . ARG A 1 71 ? 6.374 0.070 18.692 1.00 82.25 71 ARG A O 1
ATOM 583 N N . LEU A 1 72 ? 5.573 -0.162 16.607 1.00 78.44 72 LEU A N 1
ATOM 584 C CA . LEU A 1 72 ? 6.598 -1.115 16.169 1.00 78.44 72 LEU A CA 1
ATOM 585 C C . LEU A 1 72 ? 7.986 -0.467 16.114 1.00 78.44 72 LEU A C 1
ATOM 587 O O . LEU A 1 72 ? 8.954 -1.081 16.549 1.00 78.44 72 LEU A O 1
ATOM 591 N N . ALA A 1 73 ? 8.085 0.774 15.633 1.00 79.81 73 ALA A N 1
ATOM 592 C CA . ALA A 1 73 ? 9.344 1.514 15.610 1.00 79.81 73 ALA A CA 1
ATOM 593 C C . ALA A 1 73 ? 9.890 1.770 17.024 1.00 79.81 73 ALA A C 1
ATOM 595 O O . ALA A 1 73 ? 11.088 1.637 17.240 1.00 79.81 73 ALA A O 1
ATOM 596 N N . LEU A 1 74 ? 9.019 2.068 17.994 1.00 79.38 74 LEU A N 1
ATOM 597 C CA . LEU A 1 74 ? 9.403 2.213 19.402 1.00 79.38 74 LEU A CA 1
ATOM 598 C C . LEU A 1 74 ? 9.852 0.890 20.037 1.00 79.38 74 LEU A C 1
ATOM 600 O O . LEU A 1 74 ? 10.759 0.898 20.861 1.00 79.38 74 LEU A O 1
ATOM 604 N N . LEU A 1 75 ? 9.243 -0.239 19.657 1.00 76.88 75 LEU A N 1
ATOM 605 C CA . LEU A 1 75 ? 9.647 -1.565 20.140 1.00 76.88 75 LEU A CA 1
ATOM 606 C C . LEU A 1 75 ? 10.998 -2.005 19.560 1.00 76.88 75 LEU A C 1
ATOM 608 O O . LEU A 1 75 ? 11.791 -2.633 20.252 1.00 76.88 75 LEU A O 1
ATOM 612 N N . ASN A 1 76 ? 11.243 -1.668 18.293 1.00 67.44 76 ASN A N 1
ATOM 613 C CA . ASN A 1 76 ? 12.484 -1.978 17.586 1.00 67.44 76 ASN A CA 1
ATOM 614 C C . ASN A 1 76 ? 13.572 -0.917 17.794 1.00 67.44 76 ASN A C 1
ATOM 616 O O . ASN A 1 76 ? 14.675 -1.072 17.271 1.00 67.44 76 ASN A O 1
ATOM 620 N N . ALA A 1 77 ? 13.273 0.169 18.512 1.00 62.75 77 ALA A N 1
ATOM 621 C CA . ALA A 1 77 ? 14.269 1.169 18.844 1.00 62.75 77 ALA A CA 1
ATOM 622 C C . ALA A 1 77 ? 15.341 0.488 19.709 1.00 62.75 77 ALA A C 1
ATOM 624 O O . ALA A 1 77 ? 14.993 -0.091 20.743 1.00 62.75 77 ALA A O 1
ATOM 625 N N . PRO A 1 78 ? 16.625 0.522 19.307 1.00 62.59 78 PRO A N 1
ATOM 626 C CA . PRO A 1 78 ? 17.688 -0.095 20.082 1.00 62.59 78 PRO A CA 1
ATOM 627 C C . PRO A 1 78 ? 17.747 0.584 21.452 1.00 62.59 78 PRO A C 1
ATOM 629 O O . PRO A 1 78 ? 18.159 1.736 21.598 1.00 62.59 78 PRO A O 1
ATOM 632 N N . SER A 1 79 ? 17.259 -0.123 22.467 1.00 60.78 79 SER A N 1
ATOM 633 C CA . SER A 1 79 ? 17.318 0.312 23.853 1.00 60.78 79 SER A CA 1
ATOM 634 C C . SER A 1 79 ? 18.746 0.106 24.355 1.00 60.78 79 SER A C 1
ATOM 636 O O . SER A 1 79 ? 19.106 -0.981 24.789 1.00 60.78 79 SER A O 1
ATOM 638 N N . GLY A 1 80 ? 19.559 1.160 24.287 1.00 51.94 80 GLY A N 1
ATOM 639 C CA . GLY A 1 80 ? 20.820 1.249 25.024 1.00 51.94 80 GLY A CA 1
ATOM 640 C C . GLY A 1 80 ? 22.087 0.888 24.239 1.00 51.94 80 GLY A C 1
ATOM 641 O O . GLY A 1 80 ? 22.243 -0.226 23.764 1.00 51.94 8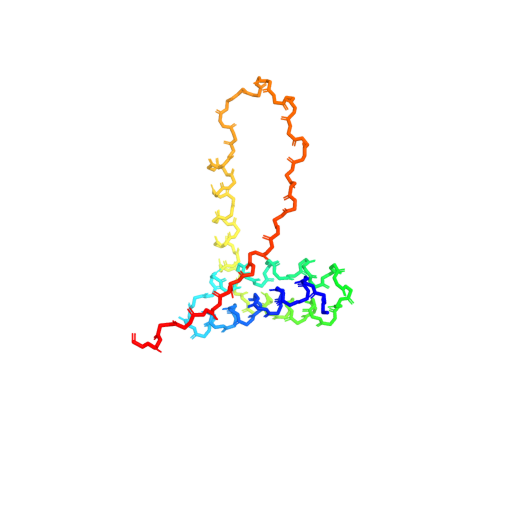0 GLY A O 1
ATOM 642 N N . LYS A 1 81 ? 22.989 1.882 24.201 1.00 51.59 81 LYS A N 1
ATOM 643 C CA . LYS A 1 81 ? 24.418 1.892 23.829 1.00 51.59 81 LYS A CA 1
ATOM 644 C C . LYS A 1 81 ? 24.808 1.174 22.531 1.00 51.59 81 LYS A C 1
ATOM 646 O O . LYS A 1 81 ? 25.060 -0.022 22.500 1.00 51.59 81 LYS A O 1
ATOM 651 N N . ILE A 1 82 ? 24.970 1.986 21.486 1.00 51.53 82 ILE A N 1
ATOM 652 C CA . ILE A 1 82 ? 25.816 1.677 20.331 1.00 51.53 82 ILE A CA 1
ATOM 653 C C . ILE A 1 82 ? 27.264 1.715 20.836 1.00 51.53 82 ILE A C 1
ATOM 655 O O . ILE A 1 82 ? 27.881 2.776 20.858 1.00 51.53 82 ILE A O 1
ATOM 659 N N . GLU A 1 83 ? 27.773 0.590 21.316 1.00 45.00 83 GLU A N 1
ATOM 660 C CA . GLU A 1 83 ? 29.212 0.347 21.368 1.00 45.00 83 GLU A CA 1
ATOM 661 C C . GLU A 1 83 ? 29.489 -0.770 20.355 1.00 45.00 83 GLU A C 1
ATOM 663 O O . GLU A 1 83 ? 28.968 -1.876 20.469 1.00 45.00 83 GLU A O 1
ATOM 668 N N . ASP A 1 84 ? 30.235 -0.379 19.322 1.00 50.12 84 ASP A N 1
ATOM 669 C CA . ASP A 1 84 ? 30.923 -1.189 18.317 1.00 50.12 84 ASP A CA 1
ATOM 670 C C . ASP A 1 84 ? 30.054 -2.030 17.365 1.00 50.12 84 ASP A C 1
ATOM 672 O O . ASP A 1 84 ? 29.840 -3.226 17.542 1.00 50.12 84 ASP A O 1
ATOM 676 N N . MET A 1 85 ? 29.621 -1.402 16.265 1.00 42.78 85 MET A N 1
ATOM 677 C CA . MET A 1 85 ? 29.110 -2.104 15.081 1.00 42.78 85 MET A CA 1
ATOM 678 C C . MET A 1 85 ? 29.829 -1.603 13.822 1.00 42.78 85 MET A C 1
ATOM 680 O O . MET A 1 85 ? 29.211 -1.105 12.883 1.00 42.78 85 MET A O 1
ATOM 684 N N . ASP A 1 86 ? 31.160 -1.704 13.838 1.00 51.12 86 ASP A N 1
ATOM 685 C CA . ASP A 1 86 ? 31.958 -1.747 12.614 1.00 51.12 86 ASP A CA 1
ATOM 686 C C . ASP A 1 86 ? 31.880 -3.167 12.026 1.00 51.12 86 ASP A C 1
ATOM 688 O O . ASP A 1 86 ? 32.037 -4.154 12.742 1.00 51.12 86 ASP A O 1
ATOM 692 N N . HIS A 1 87 ? 31.669 -3.232 10.709 1.00 50.56 87 HIS A N 1
ATOM 693 C CA . HIS A 1 87 ? 31.574 -4.421 9.846 1.00 50.56 87 HIS A CA 1
ATOM 694 C C . HIS A 1 87 ? 30.249 -5.185 9.829 1.00 50.56 87 HIS A C 1
ATOM 696 O O . HIS A 1 87 ? 30.135 -6.225 10.455 1.00 50.56 87 HIS A O 1
ATOM 702 N N . LEU A 1 88 ? 29.318 -4.748 8.973 1.00 42.06 88 LEU A N 1
ATOM 703 C CA . LEU A 1 88 ? 28.498 -5.633 8.126 1.00 42.06 88 LEU A CA 1
ATOM 704 C C . LEU A 1 88 ? 28.067 -4.848 6.867 1.00 42.06 88 LEU A C 1
ATOM 706 O O . LEU A 1 88 ? 26.898 -4.523 6.662 1.00 42.06 88 LEU A O 1
ATOM 710 N N . SER A 1 89 ? 29.042 -4.491 6.024 1.00 50.62 89 SER A N 1
ATOM 711 C CA . SER A 1 89 ? 28.785 -4.460 4.581 1.00 50.62 89 SER A CA 1
ATOM 712 C C . SER A 1 89 ? 28.833 -5.901 4.084 1.00 50.62 89 SER A C 1
ATOM 714 O O . SER A 1 89 ? 29.730 -6.620 4.504 1.00 50.62 89 SER A O 1
ATOM 716 N N . GLU A 1 90 ? 27.934 -6.253 3.165 1.00 51.19 90 GLU A N 1
ATOM 717 C CA . GLU A 1 90 ? 27.792 -7.562 2.497 1.00 51.19 90 GLU A CA 1
ATOM 718 C C . GLU A 1 90 ? 26.804 -8.521 3.180 1.00 51.19 90 GLU A C 1
ATOM 720 O O . GLU A 1 90 ? 27.120 -9.272 4.092 1.00 51.19 90 GLU A O 1
ATOM 725 N N . THR A 1 91 ? 25.567 -8.496 2.683 1.00 46.94 91 THR A N 1
ATOM 726 C CA . THR A 1 91 ? 24.740 -9.704 2.539 1.00 46.94 91 THR A CA 1
ATOM 727 C C . THR A 1 91 ? 24.311 -9.692 1.070 1.00 46.94 91 THR A C 1
ATOM 729 O O . THR A 1 91 ? 23.596 -8.791 0.638 1.00 46.94 91 THR A O 1
ATOM 732 N N . GLU A 1 92 ? 25.101 -10.333 0.213 1.00 46.00 92 GLU A N 1
ATOM 733 C CA . GLU A 1 92 ? 24.977 -11.742 -0.186 1.00 46.00 92 GLU A CA 1
ATOM 734 C C . GLU A 1 92 ? 23.677 -11.999 -0.954 1.00 46.00 92 GLU A C 1
ATOM 736 O O . GLU A 1 92 ? 22.570 -12.022 -0.410 1.00 46.00 92 GLU A O 1
ATOM 741 N N . ASP A 1 93 ? 23.870 -12.160 -2.263 1.00 45.12 93 ASP A N 1
ATOM 742 C CA . ASP A 1 93 ? 22.918 -12.647 -3.243 1.00 45.12 93 ASP A CA 1
ATOM 743 C C . ASP A 1 93 ? 22.281 -13.962 -2.771 1.00 45.12 93 ASP A C 1
ATOM 745 O O . ASP A 1 93 ? 22.925 -15.005 -2.689 1.00 45.12 93 ASP A O 1
ATOM 749 N N . LEU A 1 94 ? 20.981 -13.927 -2.478 1.00 45.16 94 LEU A N 1
ATOM 750 C CA . LEU A 1 94 ? 20.187 -15.138 -2.295 1.00 45.16 94 LEU A CA 1
ATOM 751 C C . LEU A 1 94 ? 19.853 -15.720 -3.673 1.00 45.16 94 LEU A C 1
ATOM 753 O O . LEU A 1 94 ? 18.864 -15.338 -4.305 1.00 45.16 94 LEU A O 1
ATOM 757 N N . GLU A 1 95 ? 20.696 -16.653 -4.117 1.00 46.09 95 GLU A N 1
ATOM 758 C CA . GLU A 1 95 ? 20.401 -17.597 -5.193 1.00 46.09 95 GLU A CA 1
ATOM 759 C C . GLU A 1 95 ? 19.072 -18.319 -4.908 1.00 46.09 95 GLU A C 1
ATOM 761 O O . GLU A 1 95 ? 18.866 -18.964 -3.875 1.00 46.09 95 GLU A O 1
ATOM 766 N N . LEU A 1 96 ? 18.133 -18.180 -5.843 1.00 44.06 96 LEU A N 1
ATOM 767 C CA . LEU A 1 96 ? 16.879 -18.919 -5.864 1.00 44.06 96 LEU A CA 1
ATOM 768 C C . LEU A 1 96 ? 17.176 -20.389 -6.172 1.00 44.06 96 LEU A C 1
ATOM 770 O O . LEU A 1 96 ? 17.454 -20.757 -7.307 1.00 44.06 96 LEU A O 1
ATOM 774 N N . ASN A 1 97 ? 17.075 -21.197 -5.122 1.00 39.34 97 ASN A N 1
ATOM 775 C CA . ASN A 1 97 ? 17.079 -22.654 -5.121 1.00 39.34 97 ASN A CA 1
ATOM 776 C C . ASN A 1 97 ? 16.140 -23.208 -6.215 1.00 39.34 97 ASN A C 1
ATOM 778 O O . ASN A 1 97 ? 14.914 -23.083 -6.118 1.00 39.34 97 ASN A O 1
ATOM 782 N N . GLU A 1 98 ? 16.710 -23.826 -7.251 1.00 44.41 98 GLU A N 1
ATOM 783 C CA . GLU A 1 98 ? 15.970 -24.633 -8.218 1.00 44.41 98 GLU A CA 1
ATOM 784 C C . GLU A 1 98 ? 15.371 -25.845 -7.491 1.00 44.41 98 GLU A C 1
ATOM 786 O O . GLU A 1 98 ? 16.063 -26.767 -7.062 1.00 44.41 98 GLU A O 1
ATOM 791 N N . VAL A 1 99 ? 14.048 -25.831 -7.320 1.00 45.44 99 VAL A N 1
ATOM 792 C CA . VAL A 1 99 ? 13.275 -26.984 -6.857 1.00 45.44 99 VAL A CA 1
ATOM 793 C C . VAL A 1 99 ? 13.271 -28.011 -7.986 1.00 45.44 99 VAL A C 1
ATOM 795 O O . VAL A 1 99 ? 12.438 -27.951 -8.890 1.00 45.44 99 VAL A O 1
ATOM 798 N N . ASN A 1 100 ? 14.208 -28.955 -7.933 1.00 43.66 100 ASN A N 1
ATOM 799 C CA . ASN A 1 100 ? 14.188 -30.126 -8.797 1.00 43.66 100 ASN A CA 1
ATOM 800 C C . ASN A 1 100 ? 13.089 -31.080 -8.299 1.00 43.66 100 ASN A C 1
ATOM 802 O O . ASN A 1 100 ? 13.244 -31.799 -7.311 1.00 43.66 100 ASN A O 1
ATOM 806 N N . ILE A 1 101 ? 11.934 -31.017 -8.960 1.00 50.28 101 ILE A N 1
ATOM 807 C CA . ILE A 1 101 ? 10.844 -31.982 -8.835 1.00 50.28 101 ILE A CA 1
ATOM 808 C C . ILE A 1 101 ? 11.253 -33.220 -9.635 1.00 50.28 101 ILE A C 1
ATOM 810 O O . ILE A 1 101 ? 11.112 -33.227 -10.853 1.00 50.28 101 ILE A O 1
ATOM 814 N N . GLU A 1 102 ? 11.686 -34.285 -8.962 1.00 44.28 102 GLU A N 1
ATOM 815 C CA . GLU A 1 102 ? 11.657 -35.632 -9.536 1.00 44.28 102 GLU A CA 1
ATOM 816 C C . GLU A 1 102 ? 10.981 -36.628 -8.581 1.00 44.28 102 GLU A C 1
ATOM 818 O O . GLU A 1 102 ? 11.513 -37.052 -7.561 1.00 44.28 102 GLU A O 1
ATOM 823 N N . LEU A 1 103 ? 9.748 -36.965 -8.966 1.00 40.78 103 LEU A N 1
ATOM 824 C CA . LEU A 1 103 ? 9.314 -38.338 -9.211 1.00 40.78 103 LEU A CA 1
ATOM 825 C C . LEU A 1 103 ? 9.390 -39.341 -8.040 1.00 40.78 103 LEU A C 1
ATOM 827 O O . LEU A 1 103 ? 10.228 -40.235 -8.015 1.00 40.78 103 LEU A O 1
ATOM 831 N N . VAL A 1 104 ? 8.380 -39.322 -7.163 1.00 44.06 104 VAL A N 1
ATOM 832 C CA . VAL A 1 104 ? 7.929 -40.555 -6.492 1.00 44.06 104 VAL A CA 1
ATOM 833 C C . VAL A 1 104 ? 6.717 -41.089 -7.252 1.00 44.06 104 VAL A C 1
ATOM 835 O O . VAL A 1 104 ? 5.567 -40.841 -6.900 1.00 44.06 104 VAL A O 1
ATOM 838 N N . MET A 1 105 ? 6.995 -41.795 -8.346 1.00 43.94 105 MET A N 1
ATOM 839 C CA . MET A 1 105 ? 6.107 -42.819 -8.893 1.00 43.94 105 MET A CA 1
ATOM 840 C C . MET A 1 105 ? 6.956 -44.017 -9.305 1.00 43.94 105 MET A C 1
ATOM 842 O O . MET A 1 105 ? 7.336 -44.136 -10.468 1.00 43.94 105 MET A O 1
ATOM 846 N N . THR A 1 106 ? 7.266 -44.896 -8.354 1.00 50.38 106 THR A N 1
ATOM 847 C CA . THR A 1 106 ? 7.284 -46.354 -8.558 1.00 50.38 106 THR A CA 1
ATOM 848 C C . THR A 1 106 ? 7.257 -47.065 -7.216 1.00 50.38 106 THR A C 1
ATOM 850 O O . THR A 1 106 ? 7.971 -46.606 -6.298 1.00 50.38 106 THR A O 1
#

Radius of gyration: 19.26 Å; chains: 1; bounding box: 45×55×41 Å

Sequence (106 aa):
MDVHHSRAECMIRLGDMYEKDGNSLKALKLWEAARPLFERSSQGKRVEAIDQRLEKVSEEEKAQYRNNLARLALLNAPSGKIEDMDHLSETEDLELNEVNIELVMT